Protein AF-A0A0C9XPI2-F1 (afdb_monomer_lite)

pLDDT: mean 92.86, std 6.26, range [53.94, 98.19]

Sequence (70 aa):
PHNVMIDHERQKLQLIDWGLAEFYHPRVRFNVRVASRYFKGPEFLVNFQEYDYSLDMWSFGCMFALMVRP

Structure (mmCIF, N/CA/C/O backbone):
data_AF-A0A0C9XPI2-F1
#
_entry.id   AF-A0A0C9XPI2-F1
#
loop_
_atom_site.group_PDB
_atom_site.id
_atom_site.type_symbol
_atom_site.label_atom_id
_atom_site.label_alt_id
_atom_site.label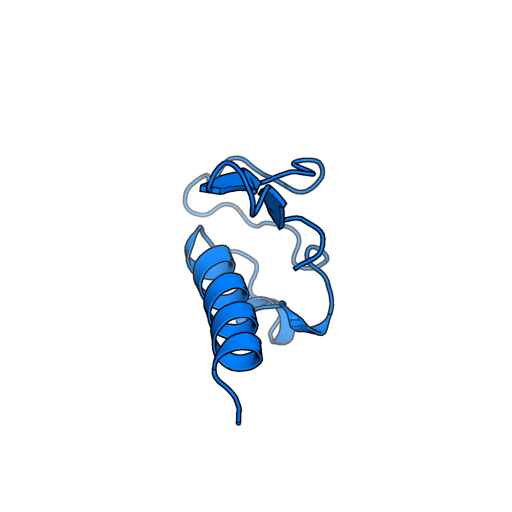_comp_id
_atom_site.label_asym_id
_atom_site.label_entity_id
_atom_s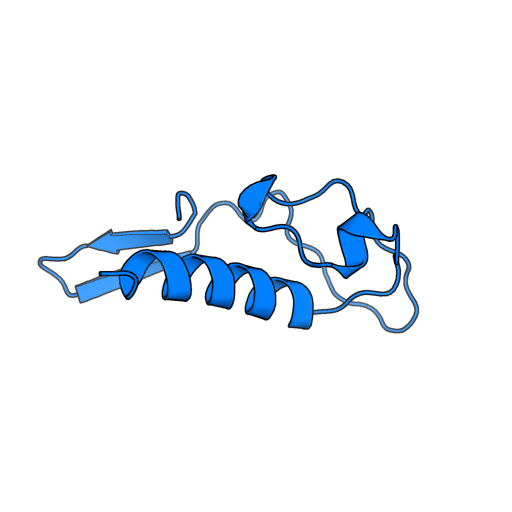ite.label_seq_id
_atom_site.pdbx_PDB_ins_code
_atom_site.Cartn_x
_atom_site.Cartn_y
_atom_site.Cartn_z
_atom_site.occupancy
_atom_site.B_iso_or_equiv
_atom_site.auth_seq_id
_atom_site.auth_comp_id
_atom_site.auth_asym_id
_atom_site.auth_atom_id
_atom_site.pdbx_PDB_model_num
ATOM 1 N N . PRO A 1 1 ? -0.132 -0.025 10.477 1.00 88.12 1 PRO A N 1
ATOM 2 C CA . PRO A 1 1 ? -1.127 0.623 11.367 1.00 88.12 1 PRO A CA 1
ATOM 3 C C . PRO A 1 1 ? -0.757 2.061 11.752 1.00 88.12 1 PRO A C 1
ATOM 5 O O . PRO A 1 1 ? -1.631 2.909 11.710 1.00 88.12 1 PRO A O 1
ATOM 8 N N . HIS A 1 2 ? 0.511 2.352 12.083 1.00 92.88 2 HIS A N 1
ATOM 9 C CA . HIS A 1 2 ? 0.933 3.693 12.532 1.00 92.88 2 HIS A CA 1
ATOM 10 C C . HIS A 1 2 ? 0.640 4.832 11.542 1.00 92.88 2 HIS A C 1
ATOM 12 O O . HIS A 1 2 ? 0.398 5.951 11.977 1.00 92.88 2 HIS A O 1
ATOM 18 N N . ASN A 1 3 ? 0.593 4.543 10.239 1.00 96.88 3 ASN A N 1
ATOM 19 C CA . ASN A 1 3 ? 0.336 5.549 9.201 1.00 96.88 3 ASN A CA 1
ATOM 20 C C . ASN A 1 3 ? -1.167 5.737 8.900 1.00 96.88 3 ASN A C 1
ATOM 22 O O . ASN A 1 3 ? -1.527 6.368 7.910 1.00 96.88 3 ASN A O 1
ATOM 26 N N . VAL A 1 4 ? -2.047 5.184 9.742 1.00 96.81 4 VAL A N 1
ATOM 27 C CA . VAL A 1 4 ? -3.506 5.331 9.661 1.00 96.81 4 VAL A CA 1
ATOM 28 C C . VAL A 1 4 ? -3.986 6.011 10.941 1.00 96.81 4 VAL A C 1
ATOM 30 O O . VAL A 1 4 ? -4.019 5.393 12.003 1.00 96.81 4 VAL A O 1
ATOM 33 N N . MET A 1 5 ? -4.359 7.286 10.844 1.00 97.69 5 MET A N 1
ATOM 34 C CA . MET A 1 5 ? -4.905 8.059 11.961 1.00 97.69 5 MET A CA 1
ATOM 35 C C . MET A 1 5 ? -6.426 7.937 11.978 1.00 97.69 5 MET A C 1
ATOM 37 O O . MET A 1 5 ? -7.068 8.145 10.948 1.00 97.69 5 MET A O 1
ATOM 41 N N . ILE A 1 6 ? -7.002 7.621 13.140 1.00 97.50 6 ILE A N 1
ATOM 42 C CA . ILE A 1 6 ? -8.448 7.440 13.312 1.00 97.50 6 ILE A CA 1
ATOM 43 C C . ILE A 1 6 ? -8.940 8.328 14.455 1.00 97.50 6 ILE A C 1
ATOM 45 O O . ILE A 1 6 ? -8.490 8.208 15.591 1.00 97.50 6 ILE A O 1
ATOM 49 N N . ASP A 1 7 ? -9.893 9.200 14.143 1.00 97.7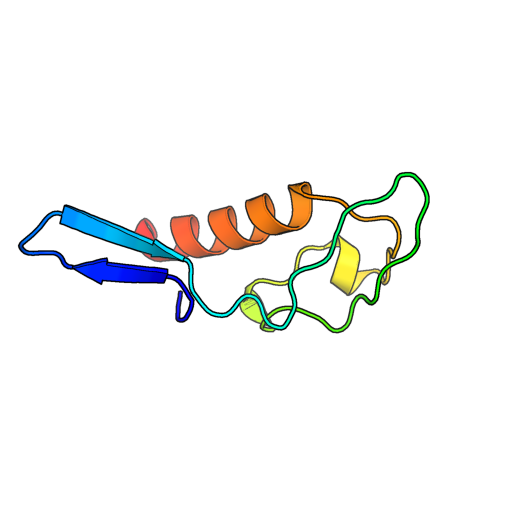5 7 ASP A N 1
ATOM 50 C CA . ASP A 1 7 ? -10.736 9.893 15.113 1.00 97.75 7 ASP A CA 1
ATOM 51 C C . ASP A 1 7 ? -12.038 9.093 15.247 1.00 97.75 7 ASP A C 1
ATOM 53 O O . ASP A 1 7 ? -12.918 9.148 14.381 1.00 97.75 7 ASP A O 1
ATOM 57 N N . HIS A 1 8 ? -12.130 8.301 16.318 1.00 97.00 8 HIS A N 1
ATOM 58 C CA . HIS A 1 8 ? -13.273 7.425 16.567 1.00 97.00 8 HIS A CA 1
ATOM 59 C C . HIS A 1 8 ? -14.547 8.191 16.942 1.00 97.00 8 HIS A C 1
ATOM 61 O O . HIS A 1 8 ? -15.638 7.716 16.641 1.00 97.00 8 HIS A O 1
ATOM 67 N N . GLU A 1 9 ? -14.451 9.373 17.553 1.00 98.00 9 GLU A N 1
ATOM 68 C CA . GLU A 1 9 ? -15.640 10.158 17.910 1.00 98.00 9 GLU A CA 1
ATOM 69 C C . GLU A 1 9 ? -16.298 10.742 16.661 1.00 98.00 9 GLU A C 1
ATOM 71 O O . GLU A 1 9 ? -17.519 10.717 16.512 1.00 98.00 9 GLU A O 1
ATOM 76 N N . ARG A 1 10 ? -15.479 11.236 15.727 1.00 97.88 10 ARG A N 1
ATOM 77 C CA . ARG A 1 10 ? -15.957 11.870 14.491 1.00 97.88 10 ARG A CA 1
ATOM 78 C C . ARG A 1 10 ? -16.045 10.923 13.301 1.00 97.88 10 ARG A C 1
ATOM 80 O O . ARG A 1 10 ? -16.423 11.374 12.221 1.00 97.88 10 ARG A O 1
ATOM 87 N N . GLN A 1 11 ? -15.675 9.655 13.480 1.00 96.69 11 GLN A N 1
ATOM 88 C CA . GLN A 1 11 ? -15.600 8.650 12.415 1.00 96.69 11 GLN A CA 1
ATOM 89 C C . GLN A 1 11 ? -14.754 9.134 11.224 1.00 96.69 11 GLN A C 1
ATOM 91 O O . GLN A 1 11 ? -15.128 8.976 10.062 1.00 96.69 11 GLN A O 1
ATOM 96 N N . LYS A 1 12 ? -13.610 9.770 11.511 1.00 98.19 12 LYS A N 1
ATOM 97 C CA . LYS A 1 12 ? -12.684 10.262 10.482 1.00 98.19 12 LYS A CA 1
ATOM 98 C C . LYS A 1 12 ? -11.428 9.412 10.443 1.00 98.19 12 LYS A C 1
ATOM 100 O O . LYS A 1 12 ? -10.855 9.096 11.480 1.00 98.19 12 LYS A O 1
ATOM 105 N N . LEU A 1 13 ? -10.976 9.105 9.232 1.00 97.81 13 LEU A N 1
ATOM 106 C CA . LEU A 1 13 ? -9.741 8.376 8.979 1.00 97.81 13 LEU A CA 1
ATOM 107 C C . LEU A 1 13 ? -8.865 9.175 8.019 1.00 97.81 13 LEU A C 1
ATOM 109 O O . LEU A 1 13 ? -9.363 9.734 7.040 1.00 97.81 13 LEU A O 1
ATOM 113 N N . GLN A 1 14 ? -7.565 9.225 8.299 1.00 98.06 14 GLN A N 1
ATOM 114 C CA . GLN A 1 14 ? -6.573 9.860 7.437 1.00 98.06 14 GLN A CA 1
ATOM 115 C C . GLN A 1 14 ? -5.335 8.974 7.294 1.00 98.06 14 GLN A C 1
ATOM 117 O O . GLN A 1 14 ? -4.807 8.466 8.283 1.00 98.06 14 GLN A O 1
ATOM 122 N N . LEU A 1 15 ? -4.864 8.818 6.057 1.00 97.50 15 LEU A N 1
ATOM 123 C CA . LEU A 1 15 ? -3.544 8.260 5.776 1.00 97.50 15 LEU A CA 1
ATOM 124 C C . LEU A 1 15 ? -2.498 9.369 5.898 1.00 97.50 15 LEU A C 1
ATOM 126 O O . LEU A 1 15 ? -2.685 10.469 5.370 1.00 97.50 15 LEU A O 1
ATOM 130 N N . ILE A 1 16 ? -1.412 9.077 6.603 1.00 98.00 16 ILE A N 1
ATOM 131 C CA . ILE A 1 16 ? -0.322 10.021 6.866 1.00 98.00 16 ILE A CA 1
ATOM 132 C C . ILE A 1 16 ? 1.021 9.452 6.396 1.00 98.00 16 ILE A C 1
ATOM 134 O O . ILE A 1 16 ? 1.100 8.294 5.996 1.00 98.00 16 ILE A O 1
ATOM 138 N N . ASP A 1 17 ? 2.073 10.269 6.500 1.00 96.00 17 ASP A N 1
ATOM 139 C CA . ASP A 1 17 ? 3.464 9.883 6.224 1.00 96.00 17 ASP A CA 1
ATOM 140 C C . ASP A 1 17 ? 3.693 9.370 4.789 1.00 96.00 17 ASP A C 1
ATOM 142 O O . ASP A 1 17 ? 3.932 8.193 4.523 1.00 96.00 17 ASP A O 1
ATOM 146 N N . TRP A 1 18 ? 3.633 10.312 3.846 1.00 96.19 18 TRP A N 1
ATOM 147 C CA . TRP A 1 18 ? 3.860 10.088 2.415 1.00 96.19 18 TRP A CA 1
ATOM 148 C C . TRP A 1 18 ? 5.351 10.108 2.028 1.00 96.19 18 TRP A C 1
ATOM 150 O O . TRP A 1 18 ? 5.673 10.174 0.847 1.00 96.19 18 TRP A O 1
ATOM 160 N N . GLY A 1 19 ? 6.277 10.062 2.995 1.00 95.06 19 GLY A N 1
ATOM 161 C CA . GLY A 1 19 ? 7.717 10.225 2.746 1.00 95.06 19 GLY A CA 1
ATOM 162 C C . GLY A 1 19 ? 8.369 9.095 1.939 1.00 95.06 19 GLY A C 1
ATOM 163 O O . GLY A 1 19 ? 9.457 9.282 1.402 1.00 95.06 19 GLY A O 1
ATOM 164 N N . LEU A 1 20 ? 7.711 7.934 1.848 1.00 93.94 20 LEU A N 1
ATOM 165 C CA . 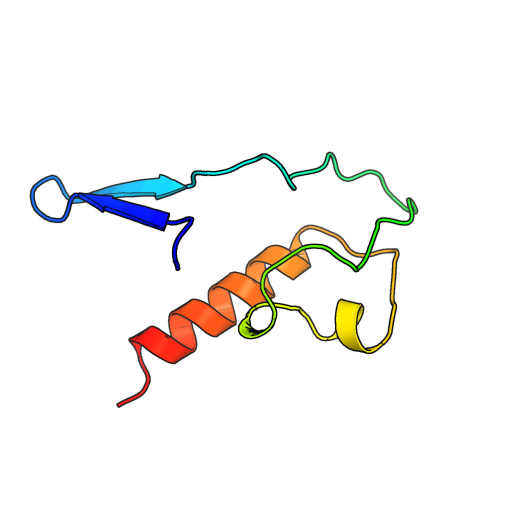LEU A 1 20 ? 8.129 6.790 1.026 1.00 93.94 20 LEU A CA 1
ATOM 166 C C . LEU A 1 20 ? 7.200 6.536 -0.171 1.00 93.94 20 LEU A C 1
ATOM 168 O O . LEU A 1 20 ? 7.362 5.525 -0.853 1.00 93.94 20 LEU A O 1
ATOM 172 N N . ALA A 1 21 ? 6.205 7.399 -0.394 1.00 95.06 21 ALA A N 1
ATOM 173 C CA . ALA A 1 21 ? 5.319 7.284 -1.543 1.00 95.06 21 ALA A CA 1
ATOM 174 C C . ALA A 1 21 ? 6.072 7.632 -2.832 1.00 95.06 21 ALA A C 1
ATOM 176 O O . ALA A 1 21 ? 6.992 8.449 -2.819 1.00 95.06 21 ALA A O 1
ATOM 177 N N . GLU A 1 22 ? 5.662 7.027 -3.943 1.00 94.56 22 GLU A N 1
ATOM 178 C CA . GLU A 1 22 ? 6.312 7.215 -5.237 1.00 94.56 22 GLU A CA 1
ATOM 179 C C . GLU A 1 22 ? 5.278 7.253 -6.364 1.00 94.56 22 GLU A C 1
ATOM 181 O O . GLU A 1 22 ? 4.209 6.639 -6.271 1.00 94.56 22 GLU A O 1
ATOM 186 N N . PHE A 1 23 ? 5.595 7.967 -7.443 1.00 95.38 23 PHE A N 1
ATOM 187 C CA . PHE A 1 23 ? 4.776 7.932 -8.648 1.00 95.38 23 PHE A CA 1
ATOM 188 C C . PHE A 1 23 ? 5.029 6.632 -9.411 1.00 95.38 23 PHE A C 1
ATOM 190 O O . PHE A 1 23 ? 6.153 6.308 -9.795 1.00 95.38 23 PHE A O 1
ATOM 197 N N . TYR A 1 24 ? 3.964 5.877 -9.663 1.00 95.50 24 TYR A N 1
ATOM 198 C CA . TYR A 1 24 ? 4.066 4.688 -10.494 1.00 95.50 24 TYR A CA 1
ATOM 199 C C . TYR A 1 24 ? 4.307 5.063 -11.961 1.00 95.50 24 TYR A C 1
ATOM 201 O O . TYR A 1 24 ? 3.618 5.905 -12.542 1.00 95.50 24 TYR A O 1
ATOM 209 N N . HIS A 1 25 ? 5.246 4.354 -12.575 1.00 94.50 25 HIS A N 1
ATOM 210 C CA . HIS A 1 25 ? 5.588 4.451 -13.982 1.00 94.50 25 HIS A CA 1
ATOM 211 C C . HIS A 1 25 ? 5.741 3.025 -14.537 1.00 94.50 25 HIS A C 1
ATOM 213 O O . HIS A 1 25 ? 6.488 2.228 -13.961 1.00 94.50 25 HIS A O 1
ATOM 219 N N . PRO A 1 26 ? 5.064 2.668 -15.644 1.00 93.69 26 PRO A N 1
ATOM 220 C CA . PRO A 1 26 ? 5.147 1.320 -16.197 1.00 93.69 26 PRO A CA 1
ATOM 221 C C . PRO A 1 26 ? 6.589 0.900 -16.505 1.00 93.69 26 PRO A C 1
ATOM 223 O O . PRO A 1 26 ? 7.336 1.659 -17.124 1.00 93.69 26 PRO A O 1
ATOM 226 N N . ARG A 1 27 ? 6.951 -0.337 -16.134 1.00 91.69 27 ARG A N 1
ATOM 227 C CA . ARG A 1 27 ? 8.280 -0.949 -16.367 1.00 91.69 27 ARG A CA 1
ATOM 228 C C . ARG A 1 27 ? 9.448 -0.224 -15.682 1.00 91.69 27 ARG A C 1
ATOM 230 O O . ARG A 1 27 ? 10.601 -0.417 -16.065 1.00 91.69 27 ARG A O 1
ATOM 237 N N . VAL A 1 28 ? 9.167 0.612 -14.683 1.00 93.62 28 VAL A N 1
ATOM 238 C CA . VAL A 1 28 ? 10.199 1.212 -13.834 1.00 93.62 28 VAL A CA 1
ATOM 239 C C . VAL A 1 28 ? 10.503 0.282 -12.668 1.00 93.62 28 VAL A C 1
ATOM 241 O O . VAL A 1 28 ? 9.613 -0.337 -12.089 1.00 93.62 28 VAL A O 1
ATOM 244 N N . ARG A 1 29 ? 11.792 0.176 -12.342 1.00 91.94 29 ARG A N 1
ATOM 245 C CA . ARG A 1 29 ? 12.270 -0.562 -11.175 1.00 91.94 29 ARG A CA 1
ATOM 246 C C . ARG A 1 29 ? 12.318 0.363 -9.974 1.00 91.94 29 ARG A C 1
ATOM 248 O O . ARG A 1 29 ? 12.993 1.390 -10.015 1.00 91.94 29 ARG A O 1
ATOM 255 N N . PHE A 1 30 ? 11.671 -0.049 -8.899 1.00 91.12 30 PHE A N 1
ATOM 256 C CA . PHE A 1 30 ? 11.613 0.686 -7.645 1.00 91.12 30 PHE A CA 1
ATOM 257 C C . PHE A 1 30 ? 12.448 0.004 -6.549 1.00 91.12 30 PHE A C 1
ATOM 259 O O . PHE A 1 30 ? 12.869 -1.153 -6.658 1.00 91.12 30 PHE A O 1
ATOM 266 N N . ASN A 1 31 ? 12.730 0.740 -5.473 1.00 88.00 31 ASN A N 1
ATOM 267 C CA . ASN A 1 31 ? 13.541 0.247 -4.363 1.00 88.00 31 ASN A CA 1
ATOM 268 C C . ASN A 1 31 ? 12.714 -0.627 -3.403 1.00 88.00 31 ASN A C 1
ATOM 270 O O . ASN A 1 31 ? 11.865 -0.131 -2.674 1.00 88.00 31 ASN A O 1
ATOM 274 N N . VAL A 1 32 ? 13.052 -1.913 -3.299 1.00 84.75 32 VAL A N 1
ATOM 275 C CA . VAL A 1 32 ? 12.369 -2.882 -2.413 1.00 84.75 32 VAL A CA 1
ATOM 276 C C . VAL A 1 32 ? 12.649 -2.693 -0.911 1.00 84.75 32 VAL A C 1
ATOM 278 O O . VAL A 1 32 ? 12.148 -3.439 -0.067 1.00 84.75 32 VAL A O 1
ATOM 281 N N . ARG A 1 33 ? 13.489 -1.723 -0.524 1.00 85.19 33 ARG A N 1
ATOM 282 C CA . ARG A 1 33 ? 13.828 -1.437 0.884 1.00 85.19 33 ARG A CA 1
ATOM 283 C C . ARG A 1 33 ? 12.869 -0.441 1.550 1.00 85.19 33 ARG A C 1
ATOM 285 O O . ARG A 1 33 ? 13.251 0.189 2.531 1.00 85.19 33 ARG A O 1
ATOM 292 N N . VAL A 1 34 ? 11.637 -0.334 1.061 1.00 82.19 34 VAL A N 1
ATOM 293 C CA . VAL A 1 34 ? 10.557 0.472 1.662 1.00 82.19 34 VAL A CA 1
ATOM 294 C C . VAL A 1 34 ? 9.624 -0.397 2.523 1.00 82.19 34 VAL A C 1
ATOM 296 O O . VAL A 1 34 ? 9.812 -1.610 2.590 1.00 82.19 34 VAL A O 1
ATOM 299 N N . ALA A 1 35 ? 8.646 0.210 3.204 1.00 82.62 35 ALA A N 1
ATOM 300 C CA . ALA A 1 35 ? 7.695 -0.423 4.135 1.00 82.62 35 ALA A CA 1
ATOM 301 C C . ALA A 1 35 ? 8.289 -1.055 5.420 1.00 82.62 35 ALA A C 1
ATOM 303 O O . ALA A 1 35 ? 9.439 -1.503 5.493 1.00 82.62 35 ALA A O 1
ATOM 304 N N . SER A 1 36 ? 7.472 -1.115 6.479 1.00 86.81 36 SER A N 1
ATOM 305 C CA . SER A 1 36 ? 7.824 -1.789 7.738 1.00 86.81 36 SER A CA 1
ATOM 306 C C . SER A 1 36 ? 7.819 -3.314 7.580 1.00 86.81 36 SER A C 1
ATOM 308 O O . SER A 1 36 ? 6.985 -3.865 6.867 1.00 86.81 36 SER A O 1
ATOM 310 N N . ARG A 1 37 ? 8.710 -4.017 8.298 1.00 87.06 37 ARG A N 1
ATOM 311 C CA . ARG A 1 37 ? 8.997 -5.461 8.130 1.00 87.06 37 ARG A CA 1
ATOM 312 C C . ARG A 1 37 ? 7.761 -6.360 7.952 1.00 87.06 37 ARG A C 1
ATOM 314 O O . ARG A 1 37 ? 7.762 -7.173 7.039 1.00 87.06 37 ARG A O 1
ATOM 321 N N . TYR A 1 38 ? 6.745 -6.228 8.805 1.00 89.69 38 TYR A N 1
ATOM 322 C CA . TYR A 1 38 ? 5.568 -7.115 8.817 1.00 89.69 38 TYR A CA 1
ATOM 323 C C . TYR A 1 38 ? 4.523 -6.816 7.735 1.00 89.69 38 TYR A C 1
ATOM 325 O O . TYR A 1 38 ? 3.582 -7.583 7.581 1.00 89.69 38 TYR A O 1
ATOM 333 N N . PHE A 1 39 ? 4.682 -5.714 7.005 1.00 90.75 39 PHE A N 1
ATOM 334 C CA . PHE A 1 39 ? 3.749 -5.266 5.968 1.00 90.75 39 PHE A CA 1
ATOM 335 C C . PHE A 1 39 ? 4.361 -5.374 4.567 1.00 90.75 39 PHE A C 1
ATOM 337 O O . PHE A 1 39 ? 3.762 -4.940 3.594 1.00 90.75 39 PHE A O 1
ATOM 344 N N . LYS A 1 40 ? 5.559 -5.957 4.447 1.00 91.62 40 LYS A N 1
ATOM 345 C CA . LYS A 1 40 ? 6.216 -6.164 3.156 1.00 91.62 40 LYS A CA 1
ATOM 346 C C . LYS A 1 40 ? 5.513 -7.261 2.365 1.00 91.62 40 LYS A C 1
ATOM 348 O O . LYS A 1 40 ? 5.356 -8.371 2.876 1.00 91.62 40 LYS A O 1
ATOM 353 N N . GLY A 1 41 ? 5.150 -6.940 1.125 1.00 92.38 41 GLY A N 1
ATOM 354 C CA . GLY A 1 41 ? 4.666 -7.908 0.148 1.00 92.38 41 GLY A CA 1
ATOM 355 C C . GLY A 1 41 ? 5.714 -8.968 -0.206 1.00 92.38 41 GLY A C 1
ATOM 356 O O . GLY A 1 41 ? 6.919 -8.738 -0.021 1.00 92.38 41 GLY A O 1
ATOM 357 N N . PRO A 1 42 ? 5.289 -10.144 -0.700 1.00 93.62 42 PRO A N 1
ATOM 358 C CA . PRO A 1 42 ? 6.190 -11.205 -1.140 1.00 93.62 42 PRO A CA 1
ATOM 359 C C . PRO A 1 42 ? 7.176 -10.738 -2.219 1.00 93.62 42 PRO A C 1
ATOM 361 O O . PRO A 1 42 ? 8.315 -11.202 -2.228 1.00 93.62 42 PRO A O 1
ATOM 364 N N . GLU A 1 43 ? 6.796 -9.778 -3.065 1.00 91.31 43 GLU A N 1
ATOM 365 C CA . GLU A 1 43 ? 7.658 -9.135 -4.060 1.00 91.31 43 GLU A CA 1
ATOM 366 C C . GLU A 1 43 ? 8.949 -8.575 -3.443 1.00 91.31 43 GLU A C 1
ATOM 368 O O . GLU A 1 43 ? 10.027 -8.716 -4.020 1.00 91.31 43 GLU A O 1
ATOM 373 N N . PHE A 1 44 ? 8.892 -8.034 -2.223 1.00 90.25 44 PHE A N 1
ATOM 374 C CA . PHE A 1 44 ? 10.079 -7.520 -1.536 1.00 90.25 44 PHE A CA 1
ATOM 375 C C . PHE A 1 44 ? 10.953 -8.637 -0.974 1.00 90.25 44 PHE A C 1
ATOM 377 O O . PHE A 1 44 ? 12.168 -8.474 -0.874 1.00 90.25 44 PHE A O 1
ATOM 384 N N . LEU A 1 45 ? 10.353 -9.775 -0.620 1.00 88.44 45 LEU A N 1
ATOM 385 C CA . LEU A 1 45 ? 11.071 -10.936 -0.091 1.00 88.44 45 LEU A CA 1
ATOM 386 C C . LEU A 1 45 ? 11.888 -11.640 -1.179 1.00 88.44 45 LEU A C 1
ATOM 388 O O . LEU A 1 45 ? 12.938 -12.204 -0.884 1.00 88.44 45 LEU A O 1
ATOM 392 N N . VAL A 1 46 ? 11.429 -11.568 -2.432 1.00 92.88 46 VAL A N 1
ATOM 393 C CA . VAL A 1 46 ? 12.112 -12.144 -3.603 1.00 92.88 46 VAL A CA 1
ATOM 394 C C . VAL A 1 46 ? 12.872 -11.108 -4.439 1.00 92.88 46 VAL A C 1
ATOM 396 O O . VAL A 1 46 ? 13.379 -11.437 -5.508 1.00 92.88 46 VAL A O 1
ATOM 399 N N . ASN A 1 47 ? 12.982 -9.865 -3.958 1.00 91.06 47 ASN A N 1
ATOM 400 C CA . ASN A 1 47 ? 13.670 -8.763 -4.639 1.00 91.06 47 ASN A CA 1
ATOM 401 C C . ASN A 1 47 ? 13.114 -8.458 -6.050 1.00 91.06 47 ASN A C 1
ATOM 403 O O . ASN A 1 47 ? 13.860 -8.116 -6.969 1.00 91.06 47 ASN A O 1
ATOM 407 N N . PHE A 1 48 ? 11.797 -8.572 -6.225 1.00 93.12 48 PHE A N 1
ATOM 408 C CA . PHE A 1 48 ? 11.100 -8.167 -7.440 1.00 93.12 48 PHE A CA 1
ATOM 409 C C . PHE A 1 48 ? 10.854 -6.650 -7.420 1.00 93.12 48 PHE A C 1
ATOM 411 O O . PHE A 1 48 ? 10.166 -6.133 -6.544 1.00 93.12 48 PHE A O 1
ATOM 418 N N . GLN A 1 49 ? 11.466 -5.929 -8.363 1.00 92.81 49 GLN A N 1
ATOM 419 C CA . GLN A 1 49 ? 11.544 -4.459 -8.351 1.00 92.81 49 GLN A CA 1
ATOM 420 C C . GLN A 1 49 ? 10.488 -3.765 -9.221 1.00 92.81 49 GLN A C 1
ATOM 422 O O . GLN A 1 49 ? 10.316 -2.557 -9.106 1.00 92.81 49 GLN A O 1
ATOM 427 N N . GLU A 1 50 ? 9.800 -4.497 -10.095 1.00 93.31 50 GLU A N 1
ATOM 428 C CA . GLU A 1 50 ? 8.781 -3.954 -11.007 1.00 93.31 50 GLU A CA 1
ATOM 429 C C . GLU A 1 50 ? 7.380 -4.139 -10.409 1.00 93.31 50 GLU A C 1
ATOM 431 O O . GLU A 1 50 ? 6.501 -4.744 -11.016 1.00 93.31 50 GLU A O 1
ATOM 436 N N . TYR A 1 51 ? 7.207 -3.671 -9.172 1.00 93.38 51 TYR A N 1
ATOM 437 C CA . TYR A 1 51 ? 5.940 -3.715 -8.444 1.00 93.38 51 TYR A CA 1
ATOM 438 C C . TYR A 1 51 ? 5.090 -2.465 -8.709 1.00 93.38 51 TYR A C 1
ATOM 440 O O . TYR A 1 51 ? 5.569 -1.456 -9.231 1.00 93.38 51 TYR A O 1
ATOM 448 N N . ASP A 1 52 ? 3.815 -2.542 -8.340 1.00 95.06 52 ASP A N 1
ATOM 449 C CA . ASP A 1 52 ? 2.837 -1.476 -8.532 1.00 95.06 52 ASP A CA 1
ATOM 450 C C . ASP A 1 52 ? 1.984 -1.262 -7.267 1.00 95.06 52 ASP A C 1
ATOM 452 O O . ASP A 1 52 ? 2.365 -1.653 -6.160 1.00 95.06 52 ASP A O 1
ATOM 456 N N . TYR A 1 53 ? 0.829 -0.616 -7.429 1.00 96.50 53 TYR A N 1
ATOM 457 C CA . TYR A 1 53 ? -0.132 -0.329 -6.363 1.00 96.50 53 TYR A CA 1
ATOM 458 C C . TYR A 1 53 ? -0.606 -1.578 -5.592 1.00 96.50 53 TYR A C 1
ATOM 460 O O . TYR A 1 53 ? -1.099 -1.457 -4.470 1.00 96.50 53 TYR A O 1
ATOM 468 N N . SER A 1 54 ? -0.470 -2.788 -6.150 1.00 96.31 54 SER A N 1
ATOM 469 C CA . SER A 1 54 ? -0.848 -4.039 -5.481 1.00 96.31 54 SER A CA 1
ATOM 470 C C . SER A 1 54 ? -0.099 -4.266 -4.167 1.00 96.31 54 SER A C 1
ATOM 472 O O . SER A 1 54 ? -0.623 -4.933 -3.272 1.00 96.31 54 SER A O 1
ATOM 474 N N . LEU A 1 55 ? 1.095 -3.685 -4.023 1.00 94.44 55 LEU A N 1
ATOM 475 C CA . LEU A 1 55 ? 1.874 -3.720 -2.786 1.00 94.44 55 LEU A CA 1
ATOM 476 C C . LEU A 1 55 ? 1.096 -3.125 -1.596 1.00 94.44 55 LEU A C 1
ATOM 478 O O . LEU A 1 55 ? 1.133 -3.658 -0.480 1.00 94.44 55 LEU A O 1
ATOM 482 N N . ASP A 1 56 ? 0.349 -2.042 -1.822 1.00 95.75 56 ASP A N 1
ATOM 483 C CA . ASP A 1 56 ? -0.456 -1.399 -0.778 1.00 95.75 56 ASP A CA 1
ATOM 484 C C . ASP A 1 56 ? -1.616 -2.300 -0.341 1.00 95.75 56 ASP A C 1
ATOM 486 O O . ASP A 1 56 ? -1.956 -2.369 0.844 1.00 95.75 56 ASP A O 1
ATOM 490 N N . MET A 1 57 ? -2.177 -3.071 -1.277 1.00 97.38 57 MET A N 1
ATOM 491 C CA . MET A 1 57 ? -3.246 -4.028 -0.989 1.00 97.38 57 MET A CA 1
ATOM 492 C C . MET A 1 57 ? -2.762 -5.191 -0.122 1.00 97.38 57 MET A C 1
ATOM 494 O O . MET A 1 57 ? -3.501 -5.643 0.756 1.00 97.38 57 MET A O 1
ATOM 498 N N . TRP A 1 58 ? -1.516 -5.639 -0.296 1.00 96.19 58 TRP A N 1
ATOM 499 C CA . TRP A 1 58 ? -0.903 -6.603 0.620 1.00 96.19 58 TRP A CA 1
ATOM 500 C C . TRP A 1 58 ? -0.793 -6.030 2.037 1.00 96.19 58 TRP A C 1
ATOM 502 O O . TRP A 1 58 ? -1.237 -6.653 3.004 1.00 96.19 58 TRP A O 1
ATOM 512 N N . SER A 1 59 ? -0.264 -4.809 2.157 1.00 95.06 59 SER A N 1
ATOM 513 C CA . SER A 1 59 ? -0.133 -4.108 3.442 1.00 95.06 59 SER A CA 1
ATOM 514 C C . SER A 1 59 ? -1.487 -3.949 4.145 1.00 95.06 59 SER A C 1
ATOM 516 O O . SER A 1 59 ? -1.600 -4.191 5.353 1.00 95.06 59 SER A O 1
ATOM 518 N N . PHE A 1 60 ? -2.530 -3.596 3.387 1.00 96.19 60 PHE A N 1
ATOM 519 C CA . PHE A 1 60 ? -3.905 -3.537 3.874 1.00 96.19 60 PHE A CA 1
ATOM 520 C C . PHE A 1 60 ? -4.404 -4.908 4.343 1.00 96.19 60 PHE 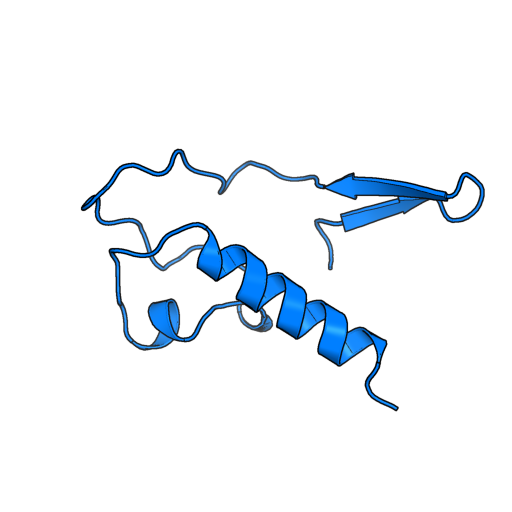A C 1
ATOM 522 O O . PHE A 1 60 ? -4.945 -5.011 5.443 1.00 96.19 60 PHE A O 1
ATOM 529 N N . GLY A 1 61 ? -4.175 -5.969 3.563 1.00 96.44 61 GLY A N 1
ATOM 530 C CA . GLY A 1 61 ? -4.542 -7.339 3.924 1.00 96.44 61 GLY A CA 1
ATOM 531 C C . GLY A 1 61 ? -3.902 -7.799 5.236 1.00 96.44 61 GLY A C 1
ATOM 532 O O . GLY A 1 61 ? -4.592 -8.340 6.099 1.00 96.44 61 GLY A O 1
ATOM 533 N N . CYS A 1 62 ? -2.614 -7.506 5.446 1.00 95.44 62 CYS A N 1
ATOM 534 C CA . CYS A 1 62 ? -1.930 -7.760 6.717 1.00 95.44 62 CYS A CA 1
ATOM 535 C C . CYS A 1 62 ? -2.589 -7.017 7.888 1.00 95.44 62 CYS A C 1
ATOM 537 O O . CYS A 1 62 ? -2.802 -7.600 8.950 1.00 95.44 62 CYS A O 1
ATOM 539 N N . MET A 1 63 ? -2.930 -5.737 7.708 1.00 95.44 63 MET A N 1
ATOM 540 C CA . MET A 1 63 ? -3.616 -4.950 8.736 1.00 95.44 63 MET A CA 1
ATOM 541 C C . MET A 1 63 ? -5.010 -5.509 9.038 1.00 95.44 63 MET A C 1
ATOM 543 O O . MET A 1 63 ? -5.360 -5.668 10.204 1.00 95.44 63 MET A O 1
ATOM 547 N N . PHE A 1 64 ? -5.785 -5.845 8.007 1.00 96.0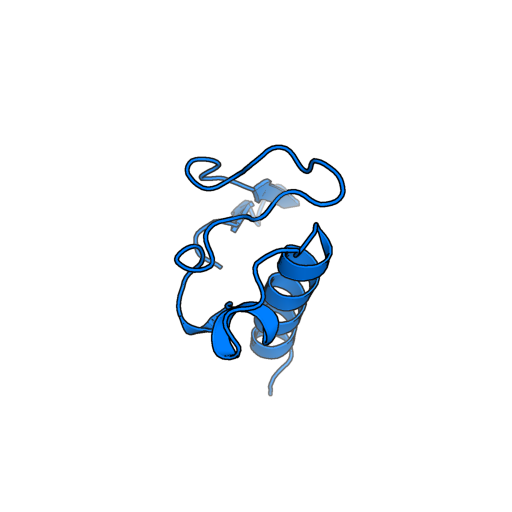0 64 PHE A N 1
ATOM 548 C CA . PHE A 1 64 ? -7.112 -6.436 8.151 1.00 96.00 64 PHE A CA 1
ATOM 549 C C . PHE A 1 64 ? -7.061 -7.771 8.891 1.00 96.00 64 PHE A C 1
ATOM 551 O O . PHE A 1 64 ? -7.797 -7.956 9.857 1.00 96.00 64 PHE A O 1
ATOM 558 N N . ALA A 1 65 ? -6.137 -8.656 8.512 1.00 95.56 65 ALA A N 1
ATOM 559 C CA . ALA A 1 65 ? -5.932 -9.929 9.190 1.00 95.56 65 ALA A CA 1
ATOM 560 C C . ALA A 1 65 ? -5.631 -9.744 10.685 1.00 95.56 65 ALA A C 1
ATOM 562 O O . ALA A 1 65 ? -6.164 -10.489 11.497 1.00 95.56 65 ALA A O 1
ATOM 563 N N . LEU A 1 66 ? -4.835 -8.738 11.065 1.00 93.12 66 LEU A N 1
ATOM 564 C CA . LEU A 1 66 ? -4.566 -8.422 12.474 1.00 93.12 66 LEU A CA 1
ATOM 565 C C . LEU A 1 66 ? -5.796 -7.895 13.226 1.00 93.12 66 LEU A C 1
ATOM 567 O O . LEU A 1 66 ? -5.886 -8.109 14.429 1.00 93.12 66 LEU A O 1
ATOM 571 N N . MET A 1 67 ? -6.724 -7.216 12.547 1.00 92.81 67 MET A N 1
ATOM 572 C CA . MET A 1 67 ? -7.948 -6.690 13.165 1.00 92.81 67 MET A CA 1
ATOM 573 C C . MET A 1 67 ? -9.017 -7.764 13.385 1.00 92.81 67 MET A C 1
ATOM 575 O O . MET A 1 67 ? -9.754 -7.690 14.361 1.00 92.81 67 MET A O 1
ATOM 579 N N . VAL A 1 68 ? -9.128 -8.734 12.472 1.00 94.06 68 VAL A N 1
ATOM 580 C CA . VAL A 1 68 ? -10.170 -9.779 12.527 1.00 94.06 68 VAL A CA 1
ATOM 581 C C . VAL A 1 68 ? -9.705 -11.077 13.174 1.00 94.06 68 VAL A C 1
ATOM 583 O O . VAL A 1 68 ? -10.517 -11.979 13.382 1.00 94.06 68 VAL A O 1
ATOM 586 N N . ARG A 1 69 ? -8.403 -11.215 13.443 1.00 78.25 69 ARG A N 1
ATOM 587 C CA . ARG A 1 69 ? -7.874 -12.395 14.123 1.00 78.25 69 ARG A CA 1
ATOM 588 C C . ARG A 1 69 ? -8.486 -12.468 15.537 1.00 78.25 69 ARG A C 1
ATOM 590 O O . ARG A 1 69 ? -8.425 -11.461 16.239 1.00 78.25 69 ARG A O 1
ATOM 597 N N . PRO A 1 70 ? -9.073 -13.616 15.925 1.00 53.94 70 PRO A N 1
ATOM 598 C CA . PRO A 1 70 ? -9.671 -13.805 17.245 1.00 53.94 70 PRO A CA 1
ATOM 599 C C . PRO A 1 70 ? -8.635 -13.775 18.374 1.00 53.94 70 PRO A C 1
ATOM 601 O O . PRO A 1 70 ? -7.445 -14.084 18.106 1.00 53.94 70 PRO A O 1
#

InterPro domains:
  IPR000719 Protein kinase domain [PF00069] (1-68)
  IPR000719 Protein kinase domain [PS50011] (1-70)
  IPR011009 Protein kinase-like domain superfamily [SSF56112] (1-68)
  IPR045216 Casein Kinase 2, subunit alpha [PTHR24054] (1-68)

Organism: NCBI:txid765257

Foldseek 3Di:
DVQWDADPVVRDIDGDDCVVPDDDDQPDFADLPDDDPQLADVCSVVVPGRDDPVSVVSSVVSVVCVVPPD

Radius of gyration: 13.9 Å; chains: 1; bounding box: 30×26×34 Å

Secondary structure (DSSP, 8-state):
-TTEEEETTTTEEEE---TT-----TT----TT-S-GGG--HHHHTT-----THHHHHHHHHHHHHHH--